Protein AF-A0A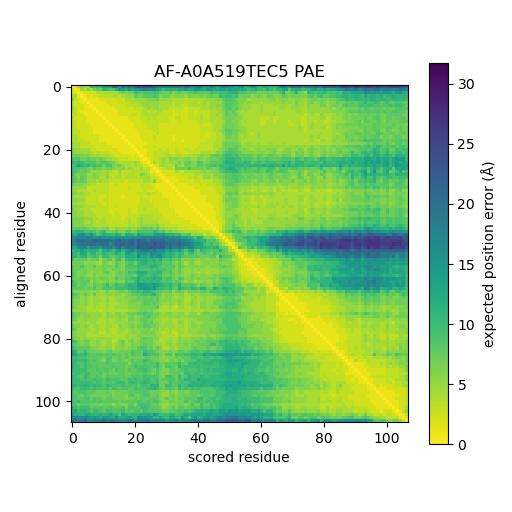519TEC5-F1 (afdb_monomer)

Mean predicted aligned error: 7.06 Å

Solvent-accessible surface area (backbone atoms only — not comparable to full-atom values): 6158 Å² total; per-residue (Å²): 133,58,73,70,57,53,53,50,52,53,51,51,51,51,49,51,35,46,48,49,22,64,74,75,68,64,48,64,68,71,61,30,34,52,50,51,53,50,51,51,50,53,49,47,59,67,65,34,75,75,77,43,74,66,42,60,51,51,50,53,56,57,74,71,49,64,61,65,58,49,40,62,76,50,49,42,61,55,50,54,49,58,56,51,71,75,52,58,67,70,60,49,63,74,44,42,65,65,50,49,49,47,68,66,72,68,106

pLDDT: mean 86.04, std 9.12, range [58.19, 95.69]

Radius of gyration: 19.42 Å; Cα contacts (8 Å, |Δi|>4): 36; chains: 1; bounding box: 47×26×45 Å

Secondary structure (DSSP, 8-state):
--HHHHHHHHHHHHHHHHHHIIIII---HHHHHHHHHHHHHHHHHHHGGGT-HHHHHHHHHHHH--HHHIIIIIIHHHHHHHHHHTS-HHHHHHTHHHHHHHHHH--

Sequence (107 aa):
MNTQEIIAITIILAAIFAYINHRFIKWPPTIGIMALSLISSILLVTIGNSKSLLSEKAISLATSLDFQDVLMNFMLSFLLFAGAIHIDASKLRAERLPVLVLATVGI

Nearest PDB structures (foldseek):
  6ufe-assembly2_B  TM=3.864E-01  e=8.802E-01  Bacillus cereus
  8ctn-assembly2_B  TM=3.919E-01  e=1.568E+00  Bacillus cereus m1550
  3t4d-assembly2_B  TM=3.976E-01  e=1.783E+00  Bacillus cereus ATCC 14579
  3t4z-assembly2_B  TM=3.978E-01  e=1.901E+00  Bacillus cereus ATCC 14579

Structure (mmCIF, N/CA/C/O backbone):
data_AF-A0A519TEC5-F1
#
_entry.id   AF-A0A519TEC5-F1
#
loop_
_atom_site.group_PDB
_atom_site.id
_atom_site.type_symbol
_atom_site.label_atom_id
_atom_site.label_alt_id
_atom_site.label_comp_id
_atom_site.label_asym_id
_atom_site.label_entity_id
_atom_site.label_seq_id
_atom_site.pdbx_PDB_ins_code
_atom_site.Cartn_x
_atom_site.Cartn_y
_atom_site.Cartn_z
_atom_site.occupancy
_atom_site.B_iso_or_equiv
_atom_site.auth_seq_id
_atom_site.auth_comp_id
_atom_site.auth_asym_id
_atom_site.auth_atom_id
_atom_site.pdbx_PDB_model_num
ATOM 1 N N . MET A 1 1 ? 7.249 -11.904 -19.135 1.00 61.88 1 MET A N 1
ATOM 2 C CA . MET A 1 1 ? 7.505 -12.226 -17.716 1.00 61.88 1 MET A CA 1
ATOM 3 C C . MET A 1 1 ? 6.299 -12.971 -17.202 1.00 61.88 1 MET A C 1
ATOM 5 O O . MET A 1 1 ? 5.191 -12.614 -17.589 1.00 61.88 1 MET A O 1
ATOM 9 N N . ASN A 1 2 ? 6.501 -14.007 -16.394 1.00 76.50 2 ASN A N 1
ATOM 10 C CA . ASN A 1 2 ? 5.379 -14.722 -15.788 1.00 76.50 2 ASN A CA 1
ATOM 11 C C . ASN A 1 2 ? 4.799 -13.882 -14.641 1.00 76.50 2 ASN A C 1
ATOM 13 O O . ASN A 1 2 ? 5.541 -13.209 -13.929 1.00 76.50 2 ASN A O 1
ATOM 17 N N . THR A 1 3 ? 3.486 -13.951 -14.407 1.00 75.88 3 THR A N 1
ATOM 18 C CA . THR A 1 3 ? 2.792 -13.189 -13.346 1.00 75.88 3 THR A CA 1
ATOM 19 C C . THR A 1 3 ? 3.416 -13.389 -11.959 1.00 75.88 3 THR A C 1
AT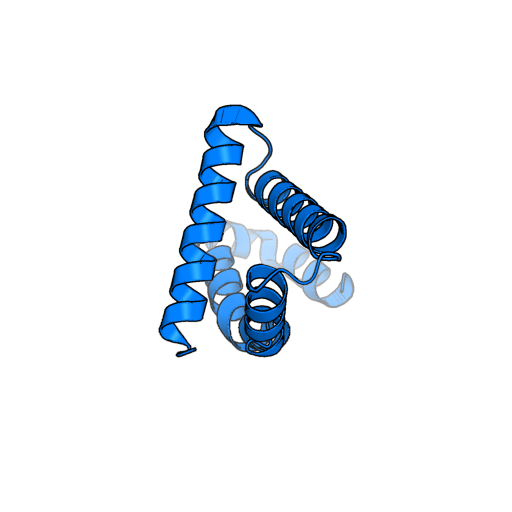OM 21 O O . THR A 1 3 ? 3.485 -12.460 -11.160 1.00 75.88 3 THR A O 1
ATOM 24 N N . GLN A 1 4 ? 3.947 -14.584 -11.691 1.00 82.00 4 GLN A N 1
ATOM 25 C CA . GLN A 1 4 ? 4.657 -14.914 -10.451 1.00 82.00 4 GLN A CA 1
ATOM 26 C C . GLN A 1 4 ? 5.920 -14.063 -10.248 1.00 82.00 4 GLN A C 1
ATOM 28 O O . GLN A 1 4 ? 6.192 -13.623 -9.133 1.00 82.00 4 GLN A O 1
ATOM 33 N N . GLU A 1 5 ? 6.674 -13.800 -11.318 1.00 83.31 5 GLU A N 1
ATOM 34 C CA . GLU A 1 5 ? 7.891 -12.982 -11.268 1.00 83.31 5 GLU A CA 1
ATOM 35 C C . GLU A 1 5 ? 7.553 -11.525 -10.962 1.00 83.31 5 GLU A C 1
ATOM 37 O O . GLU A 1 5 ? 8.245 -10.883 -10.177 1.00 83.31 5 GLU A O 1
ATOM 42 N N . ILE A 1 6 ? 6.466 -11.019 -11.551 1.00 81.38 6 ILE A N 1
ATOM 43 C CA . ILE A 1 6 ? 5.988 -9.651 -11.331 1.00 81.38 6 ILE A CA 1
ATOM 44 C C . ILE A 1 6 ? 5.620 -9.473 -9.859 1.00 81.38 6 ILE A C 1
ATOM 46 O O . ILE A 1 6 ? 6.146 -8.578 -9.205 1.00 81.38 6 ILE A O 1
ATOM 50 N N . ILE A 1 7 ? 4.796 -10.375 -9.313 1.00 83.12 7 ILE A N 1
ATOM 51 C CA . ILE A 1 7 ? 4.397 -10.347 -7.899 1.00 83.12 7 ILE A CA 1
ATOM 52 C C . ILE A 1 7 ? 5.629 -10.415 -6.988 1.00 83.12 7 ILE A C 1
ATOM 54 O O . ILE A 1 7 ? 5.741 -9.626 -6.051 1.00 83.12 7 ILE A O 1
ATOM 58 N N . ALA A 1 8 ? 6.581 -11.309 -7.275 1.00 89.38 8 ALA A N 1
ATOM 59 C CA . ALA A 1 8 ? 7.807 -11.432 -6.492 1.00 89.38 8 ALA A CA 1
ATOM 60 C C . ALA A 1 8 ? 8.636 -10.137 -6.510 1.00 89.38 8 ALA A C 1
ATOM 62 O O . ALA A 1 8 ? 9.047 -9.658 -5.454 1.00 89.38 8 ALA A O 1
ATOM 63 N N . ILE A 1 9 ? 8.840 -9.536 -7.687 1.00 87.31 9 ILE A N 1
ATOM 64 C CA . ILE A 1 9 ? 9.577 -8.274 -7.830 1.00 87.31 9 ILE A CA 1
ATOM 65 C C . ILE A 1 9 ? 8.860 -7.142 -7.091 1.00 87.31 9 ILE A C 1
ATOM 67 O O . ILE A 1 9 ? 9.513 -6.396 -6.365 1.00 87.31 9 ILE A O 1
ATOM 71 N N . THR A 1 10 ? 7.534 -7.028 -7.211 1.00 86.25 10 THR A N 1
ATOM 72 C CA . THR A 1 10 ? 6.748 -6.005 -6.507 1.00 86.25 10 THR A CA 1
ATOM 73 C C . THR A 1 10 ? 6.844 -6.164 -4.988 1.00 86.25 10 THR A C 1
ATOM 75 O O . THR A 1 10 ? 7.054 -5.172 -4.291 1.00 86.25 10 THR A O 1
ATOM 78 N N . ILE A 1 11 ? 6.759 -7.394 -4.463 1.00 90.12 11 ILE A N 1
ATOM 79 C CA . ILE A 1 11 ? 6.898 -7.671 -3.023 1.00 90.12 11 ILE A CA 1
ATOM 80 C C . ILE A 1 11 ? 8.309 -7.335 -2.535 1.00 90.12 11 ILE A C 1
ATOM 82 O O . ILE A 1 11 ? 8.460 -6.659 -1.518 1.00 90.12 11 ILE A O 1
ATOM 86 N N . ILE A 1 12 ? 9.345 -7.771 -3.257 1.00 93.56 12 ILE A N 1
ATOM 87 C CA . ILE A 1 12 ? 10.743 -7.490 -2.902 1.00 93.56 12 ILE A CA 1
ATOM 88 C C . ILE A 1 12 ? 10.997 -5.981 -2.916 1.00 93.56 12 ILE A C 1
ATOM 90 O O . ILE A 1 12 ? 11.600 -5.451 -1.986 1.00 93.56 12 ILE A O 1
ATOM 94 N N . LEU A 1 13 ? 10.498 -5.271 -3.929 1.00 91.06 13 LEU A N 1
ATOM 95 C CA . LEU A 1 13 ? 10.651 -3.825 -4.035 1.00 91.06 13 LEU A CA 1
ATOM 96 C C . LEU A 1 13 ? 9.942 -3.096 -2.884 1.00 91.06 13 LEU A C 1
ATOM 98 O O . LEU A 1 13 ? 10.536 -2.224 -2.249 1.00 91.06 13 LEU A O 1
ATOM 102 N N . ALA A 1 14 ? 8.712 -3.501 -2.555 1.00 91.38 14 ALA A N 1
ATOM 103 C CA . ALA A 1 14 ? 7.979 -2.972 -1.408 1.00 91.38 14 ALA A CA 1
ATOM 104 C C . ALA A 1 14 ? 8.720 -3.235 -0.086 1.00 91.38 14 ALA A C 1
ATOM 106 O O . ALA A 1 14 ? 8.814 -2.336 0.749 1.00 91.38 14 ALA A O 1
ATOM 107 N N . ALA A 1 15 ? 9.299 -4.426 0.092 1.00 94.06 15 ALA A N 1
ATOM 108 C CA . ALA A 1 15 ? 10.089 -4.773 1.270 1.00 94.06 15 ALA A CA 1
ATOM 109 C C . ALA A 1 15 ? 11.376 -3.938 1.376 1.00 94.06 15 ALA A C 1
ATOM 111 O O . ALA A 1 15 ? 11.712 -3.468 2.463 1.00 94.06 15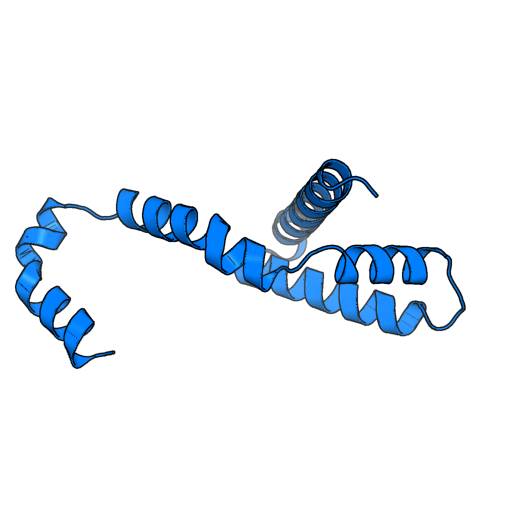 ALA A O 1
ATOM 112 N N . ILE A 1 16 ? 12.068 -3.692 0.258 1.00 95.12 16 ILE A N 1
ATOM 113 C CA . ILE A 1 16 ? 13.245 -2.814 0.210 1.00 95.12 16 ILE A CA 1
ATOM 114 C C . ILE A 1 16 ? 12.857 -1.389 0.615 1.00 95.12 16 ILE A C 1
ATOM 116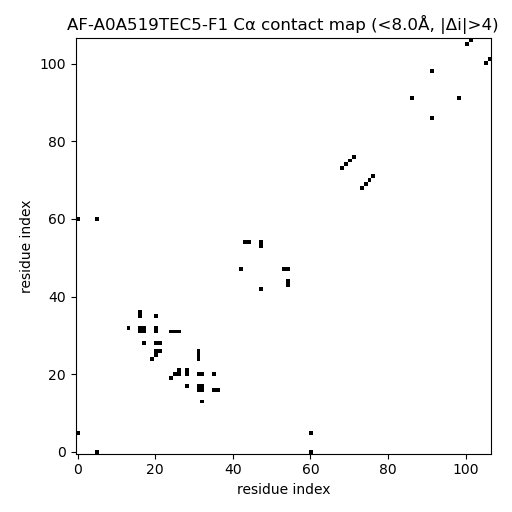 O O . ILE A 1 16 ? 13.512 -0.802 1.475 1.00 95.12 16 ILE A O 1
ATOM 120 N N . PHE A 1 17 ? 11.777 -0.835 0.058 1.00 93.88 17 PHE A N 1
ATOM 121 C CA . PHE A 1 17 ? 11.308 0.503 0.427 1.00 93.88 17 PHE A CA 1
ATOM 122 C C . PHE A 1 17 ? 10.849 0.573 1.884 1.00 93.88 17 PHE A C 1
ATOM 124 O O . PHE A 1 17 ? 11.184 1.530 2.580 1.00 93.88 17 PHE A O 1
ATOM 131 N N . ALA A 1 18 ? 10.157 -0.451 2.384 1.00 92.81 18 ALA A N 1
ATOM 132 C CA . ALA A 1 18 ? 9.777 -0.542 3.789 1.00 92.81 18 ALA A CA 1
ATOM 133 C C . ALA A 1 18 ? 11.009 -0.589 4.706 1.00 92.81 18 ALA A C 1
ATOM 135 O O . ALA A 1 18 ? 11.047 0.111 5.717 1.00 92.81 18 ALA A O 1
ATOM 136 N N . TYR A 1 19 ? 12.043 -1.348 4.331 1.00 93.94 19 TYR A N 1
ATOM 137 C CA . TYR A 1 19 ? 13.297 -1.427 5.076 1.00 93.94 19 TYR A CA 1
ATOM 138 C C . TYR A 1 19 ? 14.054 -0.095 5.073 1.00 93.94 19 TYR A C 1
ATOM 140 O O . TYR A 1 19 ? 14.471 0.375 6.132 1.00 93.94 19 TYR A O 1
ATOM 148 N N . ILE A 1 20 ? 14.192 0.547 3.909 1.00 93.19 20 ILE A N 1
ATOM 149 C CA . ILE A 1 20 ? 14.828 1.865 3.784 1.00 93.19 20 ILE A CA 1
ATOM 150 C C . ILE A 1 20 ? 14.060 2.899 4.612 1.00 93.19 20 ILE A C 1
ATOM 152 O O . ILE A 1 20 ? 14.675 3.646 5.378 1.00 93.19 20 ILE A O 1
ATOM 156 N N . ASN A 1 21 ? 12.725 2.910 4.520 1.00 93.12 21 ASN A N 1
ATOM 157 C CA . ASN A 1 21 ? 11.894 3.807 5.314 1.00 93.12 21 ASN A CA 1
ATOM 158 C C . ASN A 1 21 ? 12.106 3.562 6.812 1.00 93.12 21 ASN A C 1
ATOM 160 O O . ASN A 1 21 ? 12.378 4.502 7.549 1.00 93.12 21 ASN A O 1
ATOM 164 N N . HIS A 1 22 ? 12.064 2.308 7.263 1.00 90.81 22 HIS A N 1
ATOM 165 C CA . HIS A 1 22 ? 12.237 1.973 8.674 1.00 90.81 22 HIS A CA 1
ATOM 166 C C . HIS A 1 22 ? 13.647 2.303 9.199 1.00 90.81 22 HIS A C 1
ATOM 168 O O . HIS A 1 22 ? 13.798 2.761 10.333 1.00 90.81 22 HIS A O 1
ATOM 174 N N . ARG A 1 23 ? 14.695 2.093 8.390 1.00 90.12 23 ARG A N 1
ATOM 175 C CA . ARG A 1 23 ? 16.090 2.288 8.811 1.00 90.12 23 ARG A CA 1
ATOM 176 C C . ARG A 1 23 ? 16.541 3.751 8.772 1.00 90.12 23 ARG A C 1
ATOM 178 O O . ARG A 1 23 ? 17.260 4.154 9.684 1.00 90.12 23 ARG A O 1
ATOM 185 N N . PHE A 1 24 ? 16.150 4.523 7.755 1.00 89.81 24 PHE A N 1
ATOM 186 C CA . PHE A 1 24 ? 16.710 5.860 7.501 1.00 89.81 24 PHE A CA 1
ATOM 187 C C . PHE A 1 24 ? 15.713 7.013 7.691 1.00 89.81 24 PHE A C 1
ATOM 189 O O . PHE A 1 24 ? 16.088 8.026 8.274 1.00 89.81 24 PHE A O 1
ATOM 196 N N . ILE A 1 25 ? 14.465 6.878 7.224 1.00 85.81 25 ILE A N 1
ATOM 197 C CA . ILE A 1 25 ? 13.508 8.002 7.118 1.00 85.81 25 ILE A CA 1
ATOM 198 C C . ILE A 1 25 ? 12.554 8.079 8.323 1.00 85.81 25 ILE A C 1
ATOM 200 O O . ILE A 1 25 ? 12.263 9.164 8.821 1.00 85.81 25 ILE A O 1
ATOM 204 N N . LYS A 1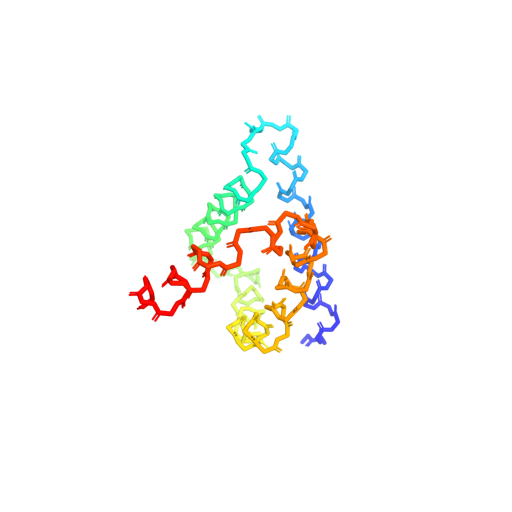 26 ? 12.093 6.924 8.818 1.00 86.25 26 LYS A N 1
ATOM 205 C CA . LYS A 1 26 ? 11.178 6.748 9.961 1.00 86.25 26 LYS A CA 1
ATOM 206 C C . LYS A 1 26 ? 9.822 7.455 9.814 1.00 86.25 26 LYS A C 1
ATOM 208 O O . LYS A 1 26 ? 9.216 7.844 10.810 1.00 86.25 26 LYS A O 1
ATOM 213 N N . TRP A 1 27 ? 9.324 7.616 8.590 1.00 88.50 27 TRP A N 1
ATOM 214 C CA . TRP A 1 27 ? 7.971 8.133 8.359 1.00 88.50 27 TRP A CA 1
ATOM 215 C C . TRP A 1 27 ? 6.904 7.069 8.631 1.00 88.50 27 TRP A C 1
ATOM 217 O O . TRP A 1 27 ? 7.225 5.872 8.599 1.00 88.50 27 TRP A O 1
ATOM 227 N N . PRO A 1 28 ? 5.630 7.476 8.835 1.00 90.75 28 PRO A N 1
ATOM 228 C CA . PRO A 1 28 ? 4.506 6.548 8.838 1.00 90.75 28 PRO A CA 1
ATOM 229 C C . PRO A 1 28 ? 4.618 5.576 7.651 1.00 90.75 28 PRO A C 1
ATOM 231 O O . PRO A 1 28 ? 4.881 6.037 6.535 1.00 90.75 28 PRO A O 1
ATOM 234 N N . PRO A 1 29 ? 4.468 4.253 7.860 1.00 84.19 29 PRO A N 1
ATOM 235 C CA . PRO A 1 29 ? 4.867 3.240 6.880 1.00 84.19 29 PRO A CA 1
ATOM 236 C C . PRO A 1 29 ? 4.300 3.474 5.477 1.00 84.19 29 PRO A C 1
ATOM 238 O O . PRO A 1 29 ? 5.036 3.423 4.496 1.00 84.19 29 PRO A O 1
ATOM 241 N N . THR A 1 30 ? 3.013 3.808 5.391 1.00 88.94 30 THR A N 1
ATOM 242 C CA . THR A 1 30 ? 2.311 4.112 4.138 1.00 88.94 30 THR A CA 1
ATOM 243 C C . THR A 1 30 ? 2.884 5.330 3.420 1.00 88.94 30 THR A C 1
ATOM 245 O O . THR A 1 30 ? 3.158 5.261 2.224 1.00 88.94 30 THR A O 1
ATOM 248 N N . ILE A 1 31 ? 3.126 6.427 4.143 1.00 91.44 31 ILE A N 1
ATOM 249 C CA . ILE A 1 31 ? 3.663 7.670 3.570 1.00 91.44 31 ILE A CA 1
ATOM 250 C C . ILE A 1 31 ? 5.102 7.459 3.084 1.00 91.44 31 ILE A C 1
ATOM 252 O O . ILE A 1 31 ? 5.451 7.874 1.982 1.00 91.44 31 ILE A O 1
ATOM 256 N N . GLY A 1 32 ? 5.933 6.780 3.879 1.00 90.88 32 GLY A N 1
ATOM 257 C CA . GLY A 1 32 ? 7.335 6.536 3.540 1.00 90.88 32 GLY A CA 1
ATOM 258 C C . GLY A 1 32 ? 7.515 5.647 2.312 1.00 90.88 32 GLY A C 1
ATOM 259 O O . GLY A 1 32 ? 8.304 5.974 1.427 1.00 90.88 32 GLY A O 1
ATOM 260 N N . ILE A 1 33 ? 6.752 4.555 2.219 1.00 92.06 33 ILE A N 1
ATOM 261 C CA . ILE A 1 33 ? 6.799 3.658 1.056 1.00 92.06 33 ILE A CA 1
ATOM 262 C C . ILE A 1 33 ? 6.310 4.386 -0.203 1.00 92.06 33 ILE A C 1
ATOM 264 O O . ILE A 1 33 ? 6.956 4.281 -1.244 1.00 92.06 33 ILE A O 1
ATOM 268 N N . MET A 1 34 ? 5.221 5.158 -0.105 1.00 92.06 34 MET A N 1
ATOM 269 C CA . MET A 1 34 ? 4.685 5.944 -1.223 1.00 92.06 34 MET A CA 1
ATOM 270 C C . MET A 1 34 ? 5.681 6.998 -1.721 1.00 92.06 34 MET A C 1
ATOM 272 O O . MET A 1 34 ? 5.874 7.158 -2.922 1.00 92.06 34 MET A O 1
ATOM 276 N N . ALA A 1 35 ? 6.338 7.723 -0.815 1.00 93.88 35 ALA A N 1
ATOM 277 C CA . ALA A 1 35 ? 7.315 8.731 -1.207 1.00 93.88 35 ALA A CA 1
ATOM 278 C C . ALA A 1 35 ? 8.551 8.103 -1.868 1.00 93.88 35 ALA A C 1
ATOM 280 O O . ALA A 1 35 ? 9.012 8.588 -2.900 1.00 93.88 35 ALA A O 1
ATOM 281 N N . LEU A 1 36 ? 9.065 7.001 -1.310 1.00 93.06 36 LEU A N 1
ATOM 282 C CA . LEU A 1 36 ? 10.201 6.275 -1.881 1.00 93.06 36 LEU A CA 1
ATOM 283 C C . LEU A 1 36 ? 9.883 5.704 -3.265 1.00 93.06 36 LEU A C 1
ATOM 285 O O . LEU A 1 36 ? 10.708 5.826 -4.172 1.00 93.06 36 LEU A O 1
ATOM 289 N N . SER A 1 37 ? 8.693 5.125 -3.453 1.00 91.12 37 SER A N 1
ATOM 290 C CA . SER A 1 37 ? 8.278 4.605 -4.757 1.00 91.12 37 SER A CA 1
ATOM 291 C C . SER A 1 37 ? 8.123 5.724 -5.788 1.00 91.12 37 SER A C 1
ATOM 293 O O . SER A 1 37 ? 8.586 5.574 -6.920 1.00 91.12 37 SER A O 1
ATOM 295 N N . LEU A 1 38 ? 7.564 6.872 -5.392 1.00 92.25 38 LEU A N 1
ATOM 296 C CA . LEU A 1 38 ? 7.412 8.035 -6.264 1.00 92.25 38 LEU A CA 1
ATOM 297 C C . LEU A 1 38 ? 8.768 8.624 -6.675 1.00 92.25 38 LEU A C 1
ATOM 299 O O . LEU A 1 38 ? 9.008 8.852 -7.859 1.00 92.25 38 LEU A O 1
ATOM 303 N N . ILE A 1 39 ? 9.685 8.815 -5.724 1.00 92.81 39 ILE A N 1
ATOM 304 C CA . ILE A 1 39 ? 11.046 9.295 -6.007 1.00 92.81 39 ILE A CA 1
ATOM 305 C C . ILE A 1 39 ? 11.774 8.309 -6.922 1.00 92.81 39 ILE A C 1
ATOM 307 O O . ILE A 1 39 ? 12.396 8.721 -7.900 1.00 92.81 39 ILE A O 1
ATOM 311 N N . SER A 1 40 ? 11.668 7.006 -6.649 1.00 89.69 40 SER A N 1
ATOM 312 C CA . SER A 1 40 ? 12.267 5.97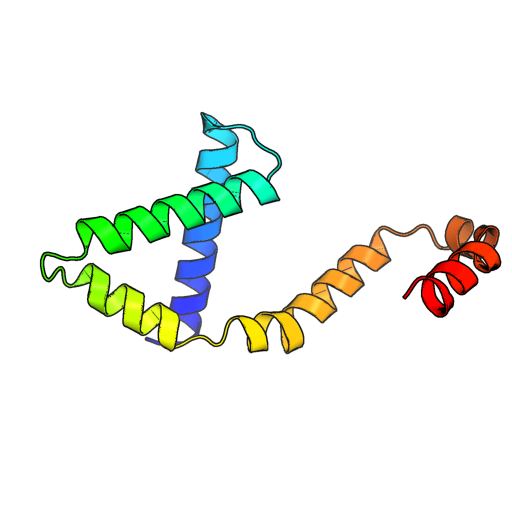6 -7.498 1.00 89.69 40 SER A CA 1
ATOM 313 C C . SER A 1 40 ? 11.689 5.993 -8.915 1.00 89.69 40 SER A C 1
ATOM 315 O O . SER A 1 40 ? 12.441 5.805 -9.867 1.00 89.69 40 SER A O 1
ATOM 317 N N . SER A 1 41 ? 10.386 6.241 -9.071 1.00 87.56 41 SER A N 1
ATOM 318 C CA . SER A 1 41 ? 9.737 6.391 -10.378 1.00 87.56 41 SER A CA 1
ATOM 319 C C . SER A 1 41 ? 10.273 7.610 -11.136 1.00 87.56 41 SER A C 1
ATOM 321 O O . SER A 1 41 ? 10.683 7.489 -12.289 1.00 87.56 41 SER A O 1
ATOM 323 N N . ILE A 1 42 ? 10.377 8.765 -10.472 1.00 88.88 42 ILE A N 1
ATOM 324 C CA . ILE A 1 42 ? 10.936 9.988 -11.068 1.00 88.88 42 ILE A CA 1
ATOM 325 C C . ILE A 1 42 ? 12.406 9.784 -11.467 1.00 88.88 42 ILE A C 1
ATOM 327 O O . ILE A 1 42 ? 12.813 10.174 -12.564 1.00 88.88 42 ILE A O 1
ATOM 331 N N . LEU A 1 43 ? 13.209 9.133 -10.619 1.00 87.69 43 LEU A N 1
ATOM 332 C CA . LEU A 1 43 ? 14.601 8.788 -10.926 1.00 87.69 43 LEU A CA 1
ATOM 333 C C . LEU A 1 43 ? 14.703 7.859 -12.142 1.00 87.69 43 LEU A C 1
ATOM 335 O O . LEU A 1 43 ? 15.541 8.084 -13.011 1.00 87.69 43 LEU A O 1
ATOM 339 N N . LEU A 1 44 ? 13.827 6.857 -12.251 1.00 83.81 44 LEU A N 1
ATOM 340 C CA . LEU A 1 44 ? 13.784 5.971 -13.416 1.00 83.81 44 LEU A CA 1
ATOM 341 C C . LEU A 1 44 ? 13.452 6.724 -14.708 1.00 83.81 44 LEU A C 1
ATOM 343 O O . LEU A 1 44 ? 14.086 6.466 -15.727 1.00 83.81 44 LEU A O 1
ATOM 347 N N . VAL A 1 45 ? 12.513 7.672 -14.680 1.00 81.31 45 VAL A N 1
ATOM 348 C CA . VAL A 1 45 ? 12.143 8.469 -15.865 1.00 81.31 45 VAL A CA 1
ATOM 349 C C . VAL A 1 45 ? 13.265 9.431 -16.268 1.00 81.31 45 VAL A C 1
ATOM 351 O O . VAL A 1 45 ? 13.603 9.548 -17.446 1.00 81.31 45 VAL A O 1
ATOM 354 N N . THR A 1 46 ? 13.877 10.106 -15.295 1.00 82.56 46 THR A N 1
ATOM 355 C CA . THR A 1 46 ? 14.944 11.090 -15.546 1.00 82.56 46 THR A CA 1
ATOM 356 C C . THR A 1 46 ? 16.238 10.438 -16.035 1.00 82.56 46 THR A C 1
ATOM 358 O O . THR A 1 46 ? 16.823 10.906 -17.009 1.00 82.56 46 THR A O 1
ATOM 361 N N . ILE A 1 47 ? 16.653 9.322 -15.428 1.00 80.94 47 ILE A N 1
ATOM 362 C CA . ILE A 1 47 ? 17.861 8.569 -15.812 1.00 80.94 47 ILE A CA 1
ATOM 363 C C . ILE A 1 47 ? 17.598 7.684 -17.048 1.00 80.94 47 ILE A C 1
ATOM 365 O O . ILE A 1 47 ? 18.501 7.414 -17.841 1.00 80.94 47 ILE A O 1
ATOM 369 N N . GLY A 1 48 ? 16.352 7.248 -17.250 1.00 67.94 48 GLY A N 1
ATOM 370 C CA . GLY A 1 48 ? 15.940 6.320 -18.307 1.00 67.94 48 GLY A CA 1
ATOM 371 C C . GLY A 1 48 ? 15.975 6.870 -19.737 1.00 67.94 48 GLY A C 1
ATOM 372 O O . GLY A 1 48 ? 15.875 6.077 -20.673 1.00 67.94 48 GLY A O 1
ATOM 373 N N . ASN A 1 49 ? 16.175 8.180 -19.934 1.00 63.53 49 ASN A N 1
ATOM 374 C CA . ASN A 1 49 ? 16.302 8.799 -21.264 1.00 63.53 49 ASN A CA 1
ATOM 375 C C . ASN A 1 49 ? 17.500 8.269 -22.086 1.00 63.53 49 ASN A C 1
ATOM 377 O O . ASN A 1 49 ? 17.494 8.358 -23.311 1.00 63.53 49 ASN A O 1
ATOM 381 N N . SER A 1 50 ? 18.501 7.649 -21.454 1.00 60.72 50 SER A N 1
ATOM 382 C CA . SER A 1 50 ? 19.730 7.179 -22.121 1.00 60.72 50 SER A CA 1
ATOM 383 C C . SER A 1 50 ? 19.630 5.810 -22.833 1.00 60.72 50 SER A C 1
ATOM 385 O O . SER A 1 50 ? 20.655 5.165 -23.026 1.00 60.72 50 SER A O 1
ATOM 387 N N . LYS A 1 51 ? 18.439 5.324 -23.234 1.00 58.19 51 LYS A N 1
ATOM 388 C CA . LYS A 1 51 ? 18.234 3.967 -23.821 1.00 58.19 51 LYS A CA 1
ATOM 389 C C . LYS A 1 51 ? 18.802 2.827 -22.953 1.00 58.19 51 LYS A C 1
ATOM 391 O O . LYS A 1 51 ? 19.488 1.927 -23.434 1.00 58.19 51 LYS A O 1
ATOM 396 N N . SER A 1 52 ? 18.521 2.846 -21.653 1.00 64.69 52 SER A N 1
ATOM 397 C CA . SER A 1 52 ? 18.896 1.731 -20.776 1.00 64.69 52 SER A CA 1
ATOM 398 C C . SER A 1 52 ? 17.866 0.598 -20.869 1.00 64.69 52 SER A C 1
ATOM 400 O O . SER A 1 52 ? 16.676 0.840 -20.672 1.00 64.69 52 SER A O 1
ATOM 402 N N . LEU A 1 53 ? 18.321 -0.644 -21.096 1.00 63.69 53 LEU A N 1
ATOM 403 C CA . LEU A 1 53 ? 17.515 -1.888 -21.092 1.00 63.69 53 LEU A CA 1
ATOM 404 C C . LEU A 1 53 ? 16.623 -2.041 -19.841 1.00 63.69 53 LEU A C 1
ATOM 406 O O . LEU A 1 53 ? 15.605 -2.732 -19.865 1.00 63.69 53 LEU A O 1
ATOM 410 N N . LEU A 1 54 ? 17.006 -1.392 -18.737 1.00 66.38 54 LEU A N 1
ATOM 411 C CA . LEU A 1 54 ? 16.245 -1.353 -17.488 1.00 66.38 54 LEU A CA 1
ATOM 412 C C . LEU A 1 54 ? 14.926 -0.578 -17.622 1.00 66.38 54 LEU A C 1
ATOM 414 O O . LEU A 1 54 ? 13.928 -0.991 -17.039 1.00 66.38 54 LEU A O 1
ATOM 418 N N . SER A 1 55 ? 14.908 0.507 -18.402 1.00 69.81 55 SER A N 1
ATOM 419 C CA . SER A 1 55 ? 13.708 1.326 -18.622 1.00 69.81 55 SER A CA 1
ATOM 420 C C . SER A 1 55 ? 12.658 0.552 -19.419 1.00 69.81 55 SER A C 1
ATOM 422 O O . SER A 1 55 ? 11.496 0.492 -19.033 1.00 69.81 55 SER A O 1
ATOM 424 N N . GLU A 1 56 ? 13.079 -0.145 -20.475 1.00 74.25 56 GLU A N 1
ATOM 425 C CA . GLU A 1 56 ? 12.183 -0.930 -21.331 1.00 74.25 56 GLU A CA 1
ATOM 426 C C . GLU A 1 56 ? 11.562 -2.121 -20.581 1.00 74.25 56 GLU A C 1
ATOM 428 O O . GLU A 1 56 ? 10.356 -2.357 -20.667 1.00 74.25 56 GLU A O 1
ATOM 433 N N . LYS A 1 57 ? 12.353 -2.816 -19.748 1.00 75.50 57 LYS A N 1
ATOM 434 C CA . LYS A 1 57 ? 11.826 -3.849 -18.843 1.00 75.50 57 LYS A CA 1
ATOM 435 C C . LYS A 1 57 ? 10.864 -3.278 -17.804 1.00 75.50 57 LYS A C 1
ATOM 437 O O . LYS A 1 57 ? 9.830 -3.891 -17.564 1.00 75.50 57 LYS A O 1
ATOM 442 N N . ALA A 1 58 ? 11.181 -2.132 -17.199 1.00 73.81 58 ALA A N 1
ATOM 443 C CA . ALA A 1 58 ? 10.313 -1.488 -16.213 1.00 73.81 58 ALA A CA 1
ATOM 444 C C . ALA A 1 58 ? 8.976 -1.037 -16.824 1.00 73.81 58 ALA A C 1
ATOM 446 O O . ALA A 1 58 ? 7.931 -1.237 -16.209 1.00 73.81 58 ALA A O 1
ATOM 447 N N . ILE A 1 59 ? 8.995 -0.496 -18.046 1.00 76.75 59 ILE A N 1
ATOM 448 C CA . ILE A 1 59 ? 7.783 -0.130 -18.791 1.00 76.75 59 ILE A CA 1
ATOM 449 C C . ILE A 1 59 ? 6.964 -1.382 -19.096 1.00 76.75 59 ILE A C 1
ATOM 451 O O . ILE A 1 59 ? 5.783 -1.415 -18.768 1.00 76.75 59 ILE A O 1
ATOM 455 N N . SER A 1 60 ? 7.591 -2.433 -19.636 1.00 76.81 60 SER A N 1
ATOM 456 C CA . SER A 1 60 ? 6.921 -3.709 -19.916 1.00 76.81 60 SER A CA 1
ATOM 457 C C . SER A 1 60 ? 6.253 -4.295 -18.665 1.00 76.81 60 SER A C 1
ATOM 459 O O . SER A 1 60 ? 5.085 -4.677 -18.728 1.00 76.81 60 SER A O 1
ATOM 461 N N . LEU A 1 61 ? 6.955 -4.282 -17.525 1.00 76.31 61 LEU A N 1
ATOM 462 C CA . LEU A 1 61 ? 6.429 -4.652 -16.207 1.00 76.31 61 LEU A CA 1
ATOM 463 C C . LEU A 1 61 ? 5.200 -3.820 -15.826 1.00 76.31 61 LEU A C 1
ATOM 465 O O . LEU A 1 61 ? 4.168 -4.389 -15.478 1.00 76.31 61 LEU A O 1
ATOM 469 N N . ALA A 1 62 ? 5.287 -2.494 -15.935 1.00 74.50 62 ALA A N 1
ATOM 470 C CA . ALA A 1 62 ? 4.200 -1.591 -15.574 1.00 74.50 62 ALA A CA 1
ATOM 471 C C . ALA A 1 62 ? 2.957 -1.772 -16.463 1.00 74.50 62 ALA A C 1
ATOM 473 O O . ALA A 1 62 ? 1.845 -1.773 -15.951 1.00 74.50 62 ALA A O 1
ATOM 474 N N . THR A 1 63 ? 3.124 -1.986 -17.773 1.00 77.38 63 THR A N 1
ATOM 475 C CA . THR A 1 63 ? 1.998 -2.245 -18.694 1.00 77.38 63 THR A CA 1
ATOM 476 C C . THR A 1 63 ? 1.416 -3.652 -18.588 1.00 77.38 63 THR A C 1
ATOM 478 O O . THR A 1 63 ? 0.302 -3.883 -19.043 1.00 77.38 63 THR A O 1
ATOM 481 N N . SER A 1 64 ? 2.159 -4.606 -18.022 1.00 74.75 64 SER A N 1
ATOM 482 C CA . SER A 1 64 ? 1.699 -5.995 -17.902 1.00 74.75 64 SER A CA 1
ATOM 483 C C . SER A 1 6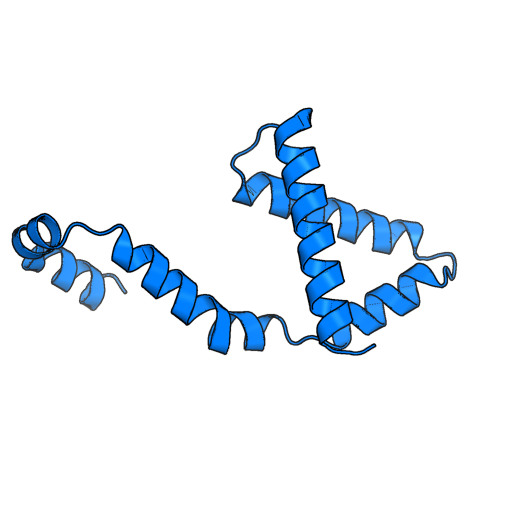4 ? 0.744 -6.237 -16.731 1.00 74.75 64 SER A C 1
ATOM 485 O O . SER A 1 64 ? 0.130 -7.301 -16.670 1.00 74.75 64 SER A O 1
ATOM 487 N N . LEU A 1 65 ? 0.612 -5.274 -15.813 1.00 75.81 65 LEU A N 1
ATOM 488 C CA . LEU A 1 65 ? -0.233 -5.392 -14.633 1.00 75.81 65 LEU A CA 1
ATOM 489 C C . LEU A 1 65 ? -1.242 -4.243 -14.576 1.00 75.81 65 LEU A C 1
ATOM 491 O O . LEU A 1 65 ? -0.866 -3.086 -14.398 1.00 75.81 65 LEU A O 1
ATOM 495 N N . ASP A 1 66 ? -2.530 -4.573 -14.655 1.00 80.06 66 ASP A N 1
ATOM 496 C CA . ASP A 1 66 ? -3.588 -3.627 -14.314 1.00 80.06 66 ASP A CA 1
ATOM 497 C C . ASP A 1 66 ? -3.692 -3.529 -12.785 1.00 80.06 66 ASP A C 1
ATOM 499 O O . ASP A 1 66 ? -4.370 -4.311 -12.116 1.00 80.06 66 ASP A O 1
ATOM 503 N N . PHE A 1 67 ? -2.940 -2.586 -12.212 1.00 76.94 67 PHE A N 1
ATOM 504 C CA . PHE A 1 67 ? -2.930 -2.352 -10.767 1.00 76.94 67 PHE A CA 1
ATOM 505 C C . PHE A 1 67 ? -4.314 -1.998 -10.227 1.00 76.94 67 PHE A C 1
ATOM 507 O O . PHE A 1 67 ? -4.618 -2.355 -9.090 1.00 76.94 67 PHE A O 1
ATOM 514 N N . GLN A 1 68 ? -5.134 -1.290 -11.005 1.00 85.38 68 GLN A N 1
ATOM 515 C CA . GLN A 1 68 ? -6.461 -0.887 -10.566 1.00 85.38 68 GLN A CA 1
ATOM 516 C C . GLN A 1 68 ? -7.371 -2.105 -10.457 1.00 85.38 68 GLN A C 1
ATOM 518 O O . GLN A 1 68 ? -8.040 -2.258 -9.437 1.00 85.38 68 GLN A O 1
ATOM 523 N N . ASP A 1 69 ? -7.353 -2.986 -11.456 1.00 87.12 69 ASP A N 1
ATOM 524 C CA . ASP A 1 69 ? -8.122 -4.229 -11.433 1.00 87.12 69 ASP A CA 1
ATOM 525 C C . ASP A 1 69 ? -7.709 -5.121 -10.254 1.00 87.12 69 ASP A C 1
ATOM 527 O O . ASP A 1 69 ? -8.545 -5.508 -9.436 1.00 87.12 69 ASP A O 1
ATOM 531 N N . VAL A 1 70 ? -6.404 -5.351 -10.077 1.00 85.81 70 VAL A N 1
ATOM 532 C CA . VAL A 1 70 ? -5.881 -6.160 -8.965 1.00 85.81 70 VAL A CA 1
ATOM 533 C C . VAL A 1 70 ? -6.234 -5.539 -7.610 1.00 85.81 70 VAL A C 1
ATOM 535 O O . VAL A 1 70 ? -6.626 -6.245 -6.677 1.00 85.81 70 VAL A O 1
ATOM 538 N N . LEU A 1 71 ? -6.118 -4.219 -7.468 1.00 86.25 71 LEU A N 1
ATOM 539 C CA . LEU A 1 71 ? -6.406 -3.553 -6.204 1.00 86.25 71 LEU A CA 1
ATOM 540 C C . LEU A 1 71 ? -7.902 -3.570 -5.884 1.00 86.25 71 LEU A C 1
ATOM 542 O O . LEU A 1 71 ? -8.271 -3.935 -4.770 1.00 86.25 71 LEU A O 1
ATOM 546 N N . MET A 1 72 ? -8.750 -3.208 -6.846 1.00 92.19 72 MET A N 1
ATOM 547 C CA . MET A 1 72 ? -10.191 -3.082 -6.633 1.00 92.19 72 MET A CA 1
ATOM 548 C C . MET A 1 72 ? -10.883 -4.439 -6.526 1.00 92.19 72 MET A C 1
ATOM 550 O O . MET A 1 72 ? -11.679 -4.638 -5.611 1.00 92.19 72 MET A O 1
ATOM 554 N N . ASN A 1 73 ? -10.569 -5.385 -7.416 1.00 88.56 73 ASN A N 1
ATOM 555 C CA . ASN A 1 73 ? -11.255 -6.677 -7.455 1.00 88.56 73 ASN A CA 1
ATOM 556 C C . ASN A 1 73 ? -10.678 -7.690 -6.462 1.00 88.56 73 ASN A C 1
ATOM 558 O O . ASN A 1 73 ? -11.410 -8.552 -5.976 1.00 88.56 73 ASN A O 1
ATOM 562 N N . PHE A 1 74 ? -9.388 -7.590 -6.120 1.00 87.88 74 PHE A N 1
ATOM 563 C CA . PHE A 1 74 ? -8.736 -8.557 -5.236 1.00 87.88 74 PHE A CA 1
ATOM 564 C C . PHE A 1 7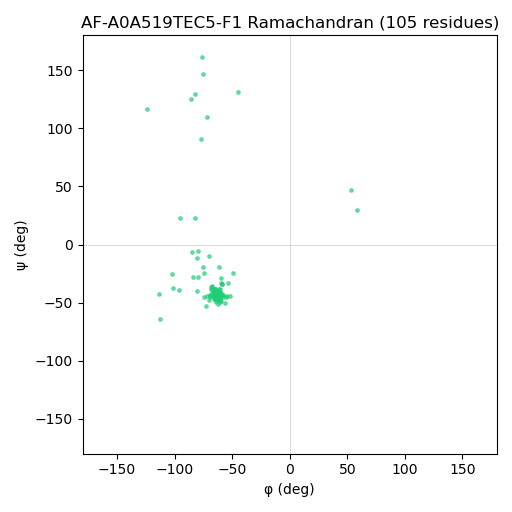4 ? -8.334 -7.952 -3.888 1.00 87.88 74 PHE A C 1
ATOM 566 O O . PHE A 1 74 ? -8.868 -8.350 -2.852 1.00 87.88 74 PHE A O 1
ATOM 573 N N . MET A 1 75 ? -7.412 -6.984 -3.866 1.00 91.56 75 MET A N 1
ATOM 574 C CA . MET A 1 75 ? -6.807 -6.510 -2.611 1.00 91.56 75 MET A CA 1
ATOM 575 C C . MET A 1 75 ? -7.815 -5.832 -1.675 1.00 91.56 75 MET A C 1
ATOM 577 O O . MET A 1 75 ? -7.745 -6.038 -0.464 1.00 91.56 75 MET A O 1
ATOM 581 N N . LEU A 1 76 ? -8.761 -5.053 -2.210 1.00 93.12 76 LEU A N 1
ATOM 582 C CA . LEU A 1 76 ? -9.735 -4.293 -1.426 1.00 93.12 76 LEU A CA 1
ATOM 583 C C . LEU A 1 76 ? -10.586 -5.198 -0.528 1.00 93.12 76 LEU A C 1
ATOM 585 O O . LEU A 1 76 ? -10.771 -4.885 0.643 1.00 93.12 76 LEU A O 1
ATOM 589 N N . SER A 1 77 ? -11.036 -6.348 -1.035 1.00 92.25 77 SER A N 1
ATOM 590 C CA . SER A 1 77 ? -11.804 -7.330 -0.258 1.00 92.25 77 SER A CA 1
ATOM 591 C C . SER A 1 77 ? -11.030 -7.814 0.972 1.00 92.25 77 SER A C 1
ATOM 593 O O . SER A 1 77 ? -11.572 -7.850 2.077 1.00 92.25 77 SER A O 1
ATOM 595 N N . PHE A 1 78 ? -9.735 -8.110 0.815 1.00 92.62 78 PHE A N 1
ATOM 596 C CA . PHE A 1 78 ? -8.867 -8.480 1.937 1.00 92.62 78 PHE A CA 1
ATOM 597 C C . PHE A 1 78 ? -8.605 -7.308 2.885 1.00 92.62 78 PHE A C 1
ATOM 599 O O . PHE A 1 78 ? -8.570 -7.512 4.095 1.00 92.62 78 PHE A O 1
ATOM 606 N N . LEU A 1 79 ? -8.440 -6.088 2.363 1.00 92.75 79 LEU A N 1
ATOM 607 C CA . LEU A 1 79 ? -8.224 -4.887 3.175 1.00 92.75 79 LEU A CA 1
ATOM 608 C C . LEU A 1 79 ? -9.459 -4.527 4.009 1.00 92.75 79 LEU A C 1
ATOM 610 O O . LEU A 1 79 ? -9.318 -4.222 5.190 1.00 92.75 79 LEU A O 1
ATOM 614 N N . LEU A 1 80 ? -10.661 -4.608 3.433 1.00 93.25 80 LEU A N 1
ATOM 615 C CA . LEU A 1 80 ? -11.925 -4.387 4.140 1.00 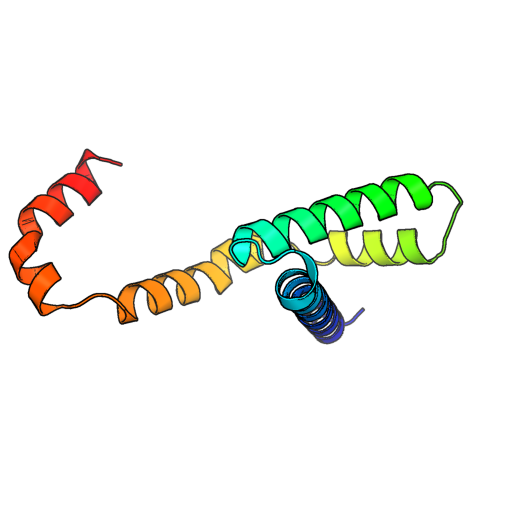93.25 80 LEU A CA 1
ATOM 616 C C . LEU A 1 80 ? -12.153 -5.458 5.209 1.00 93.25 80 LEU A C 1
ATOM 618 O O . LEU A 1 80 ? -12.549 -5.136 6.327 1.00 93.25 80 LEU A O 1
ATOM 622 N N . PHE A 1 81 ? -11.838 -6.717 4.901 1.00 92.94 81 PHE A N 1
ATOM 623 C CA . PHE A 1 81 ? -11.894 -7.804 5.873 1.00 92.94 81 PHE A CA 1
ATOM 624 C C . PHE A 1 81 ? -10.889 -7.615 7.018 1.00 92.94 81 PHE A C 1
ATOM 626 O O . PHE A 1 81 ? -11.257 -7.698 8.189 1.00 92.94 81 PHE A O 1
ATOM 633 N N . ALA A 1 82 ? -9.630 -7.305 6.700 1.00 92.50 82 ALA A N 1
ATOM 634 C CA . ALA A 1 82 ? -8.604 -7.018 7.696 1.00 92.50 82 ALA A CA 1
ATOM 635 C C . ALA A 1 82 ? -8.991 -5.808 8.556 1.00 92.50 82 ALA A C 1
ATOM 637 O O . ALA A 1 82 ? -8.839 -5.853 9.774 1.00 92.50 82 ALA A O 1
ATOM 638 N N . GLY A 1 83 ? -9.551 -4.758 7.951 1.00 90.31 83 GLY A N 1
ATOM 639 C CA . GLY A 1 83 ? -10.100 -3.607 8.663 1.00 90.31 83 GLY A CA 1
ATOM 640 C C . GLY A 1 83 ? -11.226 -4.002 9.619 1.00 90.31 83 GLY A C 1
ATOM 641 O O . GLY A 1 83 ? -11.212 -3.579 10.772 1.00 90.31 83 GLY A O 1
ATOM 642 N N . ALA A 1 84 ? -12.142 -4.871 9.183 1.00 91.62 84 ALA A N 1
ATOM 643 C CA . ALA A 1 84 ? -13.265 -5.341 9.988 1.00 91.62 84 ALA A CA 1
ATOM 644 C C . ALA A 1 84 ? -12.847 -6.226 11.176 1.00 91.62 84 ALA A C 1
ATOM 646 O O . ALA A 1 84 ? -13.447 -6.113 12.241 1.00 91.62 84 ALA A O 1
ATOM 647 N N . ILE A 1 85 ? -11.805 -7.060 11.041 1.00 92.81 85 ILE A N 1
ATOM 648 C CA . ILE A 1 85 ? -11.306 -7.916 12.140 1.00 92.81 85 ILE A CA 1
ATOM 649 C C . ILE A 1 85 ? -10.862 -7.099 13.361 1.00 92.81 85 ILE A C 1
ATOM 651 O O . ILE A 1 85 ? -11.007 -7.557 14.492 1.00 92.81 85 ILE A O 1
ATOM 655 N N . HIS A 1 86 ? -10.323 -5.896 13.153 1.00 87.69 86 HIS A N 1
ATOM 656 C CA . HIS A 1 86 ? -9.865 -5.036 14.247 1.00 87.69 86 HIS A CA 1
ATOM 657 C C . HIS A 1 86 ? -11.018 -4.280 14.937 1.00 87.69 86 HIS A C 1
ATOM 659 O O . HIS A 1 86 ? -10.784 -3.593 15.933 1.00 87.69 86 HIS A O 1
ATOM 665 N N . ILE A 1 87 ? -12.256 -4.383 14.429 1.00 91.25 87 ILE A N 1
ATOM 666 C CA . ILE A 1 87 ? -13.426 -3.690 14.978 1.00 91.25 87 ILE A CA 1
ATOM 667 C C . ILE A 1 87 ? -14.040 -4.515 16.110 1.00 91.25 87 ILE A C 1
ATOM 669 O O . ILE A 1 87 ? -14.444 -5.663 15.940 1.00 91.25 87 ILE A O 1
ATOM 673 N N . ASP A 1 88 ? -14.188 -3.883 17.272 1.00 91.94 88 ASP A N 1
ATOM 674 C CA . ASP A 1 88 ? -14.904 -4.459 18.405 1.00 91.94 88 ASP A CA 1
ATOM 675 C C . ASP A 1 88 ? -16.419 -4.484 18.135 1.00 91.94 88 ASP A C 1
ATOM 677 O O . ASP A 1 88 ? -17.094 -3.448 18.135 1.00 91.94 88 ASP A O 1
ATOM 681 N N . ALA A 1 89 ? -16.963 -5.687 17.936 1.00 90.44 89 ALA A N 1
ATOM 682 C CA . ALA A 1 89 ? -18.382 -5.903 17.664 1.00 90.44 89 ALA A CA 1
ATOM 683 C C . ALA A 1 89 ? -19.303 -5.397 18.792 1.00 90.44 89 ALA A C 1
ATOM 685 O O . ALA A 1 89 ? -20.437 -4.991 18.527 1.00 90.44 89 ALA A O 1
ATOM 686 N N . SER A 1 90 ? -18.833 -5.391 20.045 1.00 92.38 90 SER A N 1
ATOM 687 C CA . SER A 1 90 ? -19.622 -4.916 21.186 1.00 92.38 90 SER A CA 1
ATOM 688 C C . SER A 1 90 ? -19.785 -3.393 21.162 1.00 92.38 90 SER A C 1
ATOM 690 O O . SER A 1 90 ? -20.907 -2.894 21.284 1.00 92.38 90 SER A O 1
ATOM 692 N N . LYS A 1 91 ? -18.700 -2.658 20.883 1.00 92.88 91 LYS A N 1
ATOM 693 C CA . LYS A 1 91 ? -18.722 -1.197 20.697 1.00 92.88 91 LYS A CA 1
ATOM 694 C C . LYS A 1 91 ? -19.497 -0.796 19.448 1.00 92.88 91 LYS A C 1
ATOM 696 O O . LYS A 1 91 ? -20.292 0.137 19.501 1.00 92.88 91 LYS A O 1
ATOM 701 N N . LEU A 1 92 ? -19.335 -1.541 18.353 1.00 92.19 92 LEU A N 1
ATOM 702 C CA . LEU A 1 92 ? -20.083 -1.302 17.119 1.00 92.19 92 LEU A CA 1
ATOM 703 C C . LEU A 1 92 ? -21.595 -1.440 17.338 1.00 92.19 92 LEU A C 1
ATOM 705 O O . LEU A 1 92 ? -22.380 -0.658 16.806 1.00 92.19 92 LEU A O 1
ATOM 709 N N . ARG A 1 93 ? -22.017 -2.413 18.155 1.00 91.81 93 ARG A N 1
ATOM 710 C CA . ARG A 1 93 ? -23.431 -2.597 18.499 1.00 91.81 93 ARG A CA 1
ATOM 711 C C . ARG A 1 93 ? -23.971 -1.466 19.376 1.00 91.81 93 ARG A C 1
ATOM 713 O O . ARG A 1 93 ? -25.132 -1.096 19.197 1.00 91.81 93 ARG A O 1
ATOM 720 N N . ALA A 1 94 ? -23.164 -0.937 20.296 1.00 94.75 94 ALA A N 1
ATOM 721 C CA . ALA A 1 94 ? -23.539 0.207 21.125 1.00 94.75 94 ALA A CA 1
ATOM 722 C C . ALA A 1 94 ? -23.739 1.477 20.276 1.00 94.75 94 ALA A C 1
ATOM 724 O O . ALA A 1 94 ? -24.770 2.134 20.394 1.00 94.75 94 ALA A O 1
ATOM 725 N N . GLU A 1 95 ? -22.832 1.738 19.330 1.00 94.38 95 GLU A N 1
ATOM 726 C CA . GLU A 1 95 ? -22.839 2.929 18.463 1.00 94.38 95 GLU A CA 1
ATOM 727 C C . GLU A 1 95 ? -23.510 2.700 17.094 1.00 94.38 95 GLU A C 1
ATOM 729 O O . GLU A 1 95 ? -23.265 3.417 16.121 1.00 94.38 95 GLU A O 1
ATOM 734 N N . ARG A 1 96 ? -24.398 1.703 16.990 1.00 92.88 96 ARG A N 1
ATOM 735 C CA . ARG A 1 96 ? -25.004 1.294 15.708 1.00 92.88 96 ARG A CA 1
ATOM 736 C C . ARG A 1 96 ? -25.773 2.411 14.995 1.00 92.88 96 ARG A C 1
ATOM 738 O O . ARG A 1 96 ? -25.797 2.439 13.771 1.00 92.88 96 ARG A O 1
ATOM 745 N N . LEU A 1 97 ? -26.424 3.305 15.747 1.00 94.56 97 LEU A N 1
ATOM 746 C CA . LEU A 1 97 ? -27.248 4.386 15.193 1.00 94.56 97 LEU A CA 1
ATOM 747 C C . LEU A 1 97 ? -26.379 5.493 14.569 1.00 94.56 97 LEU A C 1
ATOM 749 O O . LEU A 1 97 ? -26.578 5.767 13.385 1.00 94.56 97 LEU A O 1
ATOM 753 N N . PRO A 1 98 ? -25.388 6.075 15.280 1.00 93.69 98 PRO A N 1
ATOM 754 C CA . PRO A 1 98 ? -24.429 6.996 14.671 1.00 93.69 98 PRO A CA 1
ATOM 755 C C . PRO A 1 98 ? -23.709 6.404 13.459 1.00 93.69 98 PRO A C 1
ATOM 757 O O . PRO A 1 98 ? -23.622 7.059 12.424 1.00 93.69 98 PRO A O 1
ATOM 760 N N . VAL A 1 99 ? -23.247 5.151 13.554 1.00 93.50 99 VAL A N 1
ATOM 761 C CA . VAL A 1 99 ? -22.540 4.484 12.450 1.00 93.50 99 VAL A CA 1
ATOM 762 C C . VAL A 1 99 ? -23.445 4.320 11.227 1.00 93.50 99 VAL A C 1
ATOM 764 O O . VAL A 1 99 ? -23.010 4.618 10.119 1.00 93.50 99 VAL A O 1
ATOM 767 N N . LEU A 1 100 ? -24.707 3.911 11.406 1.00 93.81 100 LEU A N 1
ATOM 768 C CA . LEU A 1 100 ? -25.665 3.789 10.300 1.00 93.81 100 LEU A CA 1
ATOM 769 C C . LEU A 1 100 ? -25.943 5.130 9.621 1.00 93.81 100 LEU A C 1
ATOM 771 O O . LEU A 1 100 ? -25.931 5.198 8.395 1.00 93.81 100 LEU A O 1
ATOM 775 N N . VAL A 1 101 ? -26.178 6.193 10.394 1.00 95.69 101 VAL A N 1
ATOM 776 C CA . VAL A 1 101 ? -26.455 7.525 9.836 1.00 95.69 101 VAL A CA 1
ATOM 777 C C . VAL A 1 101 ? -25.240 8.048 9.073 1.00 95.69 101 VAL A C 1
ATOM 779 O O . VAL A 1 101 ? -25.384 8.483 7.935 1.00 95.69 101 VAL A O 1
ATOM 782 N N . LEU A 1 102 ? -24.039 7.952 9.648 1.00 94.25 102 LEU A N 1
ATOM 783 C CA . LEU A 1 102 ? -22.813 8.412 8.989 1.00 94.25 102 LEU A CA 1
ATOM 784 C C . LEU A 1 102 ? -22.495 7.606 7.724 1.00 94.25 102 LEU A C 1
ATOM 786 O O . LEU A 1 102 ? -22.083 8.191 6.730 1.00 94.25 102 LEU A O 1
ATOM 790 N N . ALA A 1 103 ? -22.723 6.290 7.734 1.00 92.62 103 ALA A N 1
ATOM 791 C CA . ALA A 1 103 ? -22.452 5.435 6.580 1.00 92.62 103 ALA A CA 1
ATOM 792 C C . ALA A 1 103 ? -23.480 5.578 5.442 1.00 92.62 103 ALA A C 1
ATOM 794 O O . ALA A 1 103 ? -23.155 5.256 4.304 1.00 92.62 103 ALA A O 1
ATOM 795 N N . THR A 1 104 ? -24.712 6.015 5.734 1.00 94.38 104 THR A N 1
ATOM 796 C CA . THR A 1 104 ? -25.788 6.138 4.728 1.00 94.38 104 THR A CA 1
ATOM 797 C C . THR A 1 104 ? -26.024 7.564 4.247 1.00 94.38 104 THR A C 1
ATOM 799 O O . THR A 1 104 ? -26.320 7.750 3.076 1.00 94.38 104 THR A O 1
ATOM 802 N N . VAL A 1 105 ? -25.918 8.558 5.133 1.00 94.75 105 VAL A N 1
ATOM 803 C CA . VAL A 1 105 ? -26.178 9.977 4.826 1.00 94.75 105 VAL A CA 1
ATOM 804 C C . VAL A 1 105 ? -24.878 10.767 4.639 1.00 94.75 105 VAL A C 1
ATOM 806 O O . VAL A 1 105 ? -24.884 11.803 3.985 1.00 94.75 105 VAL A O 1
ATOM 809 N N . GLY A 1 106 ? -23.771 10.318 5.242 1.00 86.44 106 GLY A N 1
ATOM 810 C CA . GLY A 1 106 ? -22.462 10.978 5.143 1.00 86.44 106 GLY A CA 1
ATOM 811 C C . GLY A 1 106 ? -21.634 10.589 3.914 1.00 86.44 106 GLY A C 1
ATOM 812 O O . GLY A 1 106 ? -20.573 11.175 3.702 1.00 86.44 106 GLY A O 1
ATOM 813 N N . ILE A 1 107 ? -22.108 9.610 3.139 1.00 66.75 107 ILE A N 1
ATOM 814 C CA . ILE A 1 107 ? -21.615 9.244 1.804 1.00 66.75 107 ILE A CA 1
ATOM 815 C C . ILE A 1 107 ? -22.486 9.934 0.759 1.00 66.75 107 ILE A C 1
ATOM 817 O O . ILE A 1 107 ? -21.905 10.417 -0.237 1.00 66.75 107 ILE A O 1
#

Foldseek 3Di:
DDPVVLVVVVVVLLVVQQVCCVPPVVDDSVVSSVVVVVVVVVVCVVVVPPVDPVNVVVVVSVVVDPPVCCCVVPVVVVVVVVVVVPDDPVVCVVCVVVVVCCVPVVD